Protein AF-A0A9D8QYB2-F1 (afdb_monomer)

Foldseek 3Di:
DDDDDDPLSVLLVVLVVLLVVLVVLLVVLVVLLVVLVVLLVVLVVCLVVDDPVVNVVSVVSNVVSVVSNVVSVVSSVVSVVSSVVSVVVNVVSVCVVPVVPPD

Sequence (103 aa):
MAKNPTIFDQAIYNLGEKINERQHKIDVLKRANAELREEVDSTNRSMDRMSWNDRVDAKNDIRDAETKIRINDEYIEQYTNEIKQFEQEIQEHMKLKDPSNDR

Secondary structure (DSSP, 8-state):
-PPPPPHHHHHHHHHHHHHHHHHHHHHHHHHHHHHHHHHHHHHHHHGGGS-HHHHHHHHHHHHHHHHHHHHHHHHHHHHHHHHHHHHHHHHHHHHHH-GGG--

pLDDT: mean 90.27, std 14.57, range [37.5, 98.62]

Radius of gyration: 22.73 Å; Cα contacts (8 Å, |Δi|>4): 50; chains: 1; bounding box: 57×30×60 Å

Structure (mmCIF, N/CA/C/O backbone):
data_AF-A0A9D8QYB2-F1
#
_entry.id   AF-A0A9D8QYB2-F1
#
loop_
_atom_site.group_PDB
_atom_site.id
_atom_site.type_symbol
_atom_site.label_atom_id
_atom_site.label_alt_id
_atom_site.label_comp_id
_atom_site.label_asym_id
_atom_site.label_entity_id
_atom_site.label_seq_id
_atom_site.pdbx_PDB_ins_code
_atom_site.Cartn_x
_atom_site.Cartn_y
_atom_site.Cartn_z
_atom_site.occupancy
_atom_site.B_iso_or_equiv
_atom_site.auth_seq_id
_atom_site.auth_comp_id
_atom_site.auth_asym_id
_atom_site.auth_atom_id
_atom_site.pdbx_PDB_model_num
ATOM 1 N N . MET A 1 1 ? -36.492 11.509 21.998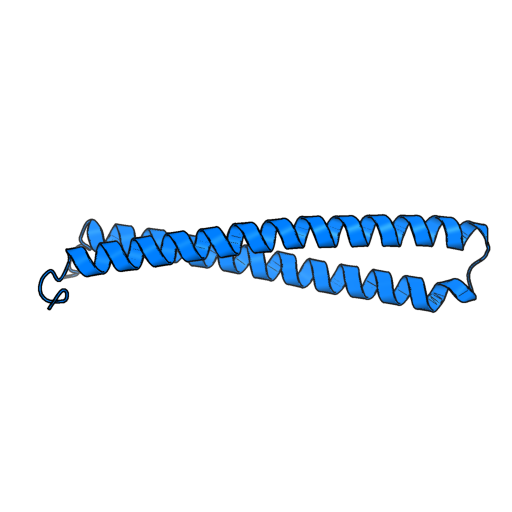 1.00 37.50 1 MET A N 1
ATOM 2 C CA . MET A 1 1 ? -35.345 11.804 22.883 1.00 37.50 1 MET A CA 1
ATOM 3 C C . MET A 1 1 ? -34.171 10.976 22.390 1.00 37.50 1 MET A C 1
ATOM 5 O O . MET A 1 1 ? -34.261 9.755 22.448 1.00 37.50 1 MET A O 1
ATOM 9 N N . ALA A 1 2 ? -33.142 11.599 21.813 1.00 42.53 2 ALA A N 1
ATOM 10 C CA . ALA A 1 2 ? -31.924 10.879 21.448 1.00 42.53 2 ALA A CA 1
ATOM 11 C C . ALA A 1 2 ? -31.203 10.484 22.745 1.00 42.53 2 ALA A C 1
ATOM 13 O O . ALA A 1 2 ? -31.006 11.329 23.617 1.00 42.53 2 ALA A O 1
ATOM 14 N N . LYS A 1 3 ? -30.888 9.197 22.918 1.00 52.28 3 LYS A N 1
ATOM 15 C CA . LYS A 1 3 ? -30.042 8.751 24.031 1.00 52.28 3 LYS A CA 1
ATOM 16 C C . LYS A 1 3 ? -28.645 9.325 23.788 1.00 52.28 3 LYS A C 1
ATOM 18 O O . LYS A 1 3 ? -28.096 9.101 22.713 1.00 52.28 3 LYS A O 1
ATOM 23 N N . ASN A 1 4 ? -28.097 10.069 24.750 1.00 57.28 4 ASN A N 1
ATOM 24 C CA . ASN A 1 4 ? -26.708 10.516 24.667 1.00 57.28 4 ASN A CA 1
ATOM 25 C C . ASN A 1 4 ? -25.801 9.277 24.605 1.00 57.28 4 ASN A C 1
ATOM 27 O O . ASN A 1 4 ? -25.969 8.389 25.449 1.00 57.28 4 ASN A O 1
ATOM 31 N N . PRO A 1 5 ? -24.886 9.188 23.623 1.00 63.09 5 PRO A N 1
ATOM 32 C CA . PRO A 1 5 ? -23.950 8.078 23.543 1.00 63.09 5 PRO A CA 1
ATOM 33 C C . PRO A 1 5 ? -23.120 8.027 24.824 1.00 63.09 5 PRO A C 1
ATOM 35 O O . PRO A 1 5 ? -22.726 9.060 25.374 1.00 63.09 5 PRO A O 1
ATOM 38 N N . THR A 1 6 ? -22.893 6.820 25.335 1.00 79.44 6 THR A N 1
ATOM 39 C CA . THR A 1 6 ? -22.023 6.655 26.501 1.00 79.44 6 THR A CA 1
ATOM 40 C C . THR A 1 6 ? -20.575 6.963 26.114 1.00 79.44 6 THR A C 1
ATOM 42 O O . THR A 1 6 ? -20.212 6.910 24.939 1.00 79.44 6 THR A O 1
ATOM 45 N N . ILE A 1 7 ? -19.717 7.243 27.103 1.00 78.69 7 ILE A N 1
ATOM 46 C CA . ILE A 1 7 ? -18.268 7.411 26.875 1.00 78.69 7 ILE A CA 1
ATOM 47 C C . ILE A 1 7 ? -17.688 6.192 26.125 1.00 78.69 7 ILE A C 1
ATOM 49 O O . ILE A 1 7 ? -16.834 6.354 25.258 1.00 78.69 7 ILE A O 1
ATOM 53 N N . PHE A 1 8 ? -18.210 4.989 26.394 1.00 75.38 8 PHE A N 1
ATOM 54 C CA . PHE A 1 8 ? -17.848 3.757 25.688 1.00 75.38 8 PHE A CA 1
ATOM 55 C C . PHE A 1 8 ? -18.280 3.759 24.218 1.00 75.38 8 PHE A C 1
ATOM 57 O O . PHE A 1 8 ? -17.480 3.422 23.348 1.00 75.38 8 PHE A O 1
ATOM 64 N N . ASP A 1 9 ? -19.518 4.167 23.925 1.00 81.50 9 ASP A N 1
ATOM 65 C CA . ASP A 1 9 ? -20.009 4.233 22.542 1.00 81.50 9 ASP A CA 1
ATOM 66 C C . ASP A 1 9 ? -19.214 5.271 21.727 1.00 81.50 9 ASP A C 1
ATOM 68 O O . ASP A 1 9 ? -18.917 5.044 20.555 1.00 81.50 9 ASP A O 1
ATOM 72 N N . GLN A 1 10 ? -18.792 6.372 22.363 1.00 87.44 10 GLN A N 1
ATOM 73 C CA . GLN A 1 10 ? -17.928 7.374 21.736 1.00 87.44 10 GLN A CA 1
ATOM 74 C C . GLN A 1 10 ? -16.510 6.845 21.468 1.00 87.44 10 GLN A C 1
ATOM 76 O O . GLN A 1 10 ? -15.932 7.159 20.429 1.00 87.44 10 GLN A O 1
ATOM 81 N N . ALA A 1 11 ? -15.941 6.044 22.375 1.00 88.06 11 ALA A N 1
ATOM 82 C CA . ALA A 1 11 ? -14.620 5.442 22.185 1.00 88.06 11 ALA A CA 1
ATOM 83 C C . ALA A 1 11 ? -14.609 4.463 20.999 1.00 88.06 11 ALA A C 1
ATOM 85 O O . ALA A 1 11 ? -13.751 4.577 20.124 1.00 88.06 11 ALA A O 1
ATOM 86 N N . ILE A 1 12 ? -15.607 3.575 20.920 1.00 89.94 12 ILE A N 1
ATOM 87 C CA . ILE A 1 12 ? -15.767 2.632 19.801 1.00 89.94 12 ILE A CA 1
ATOM 88 C C . ILE A 1 12 ? -15.960 3.388 18.482 1.00 89.94 12 ILE A C 1
ATOM 90 O O . ILE A 1 12 ? -15.314 3.057 17.490 1.00 89.94 12 ILE A O 1
ATOM 94 N N . TYR A 1 13 ? -16.794 4.434 18.473 1.00 91.12 13 TYR A N 1
ATOM 95 C CA . TYR A 1 13 ? -16.983 5.279 17.292 1.00 91.12 13 TYR A CA 1
ATOM 96 C C . TYR A 1 13 ? -15.663 5.906 16.819 1.00 91.12 13 TYR A C 1
ATOM 98 O O . TYR A 1 13 ? -15.314 5.809 15.645 1.00 91.12 13 TYR A O 1
ATOM 106 N N . ASN A 1 14 ? -14.886 6.492 17.737 1.00 94.06 14 ASN A N 1
ATOM 107 C CA . ASN A 1 14 ? -13.606 7.121 17.406 1.00 94.06 14 ASN A CA 1
ATOM 108 C C . ASN A 1 14 ? -12.581 6.117 16.850 1.00 94.06 14 ASN A C 1
ATOM 110 O O . ASN A 1 14 ? -11.802 6.466 15.965 1.00 94.06 14 ASN A O 1
ATOM 114 N N . LEU A 1 15 ? -12.558 4.883 17.366 1.00 95.12 15 LEU A N 1
ATOM 115 C CA . LEU A 1 15 ? -11.703 3.814 16.841 1.00 95.12 15 LEU A CA 1
ATOM 116 C C . LEU A 1 15 ? -12.158 3.366 15.446 1.00 95.12 15 LEU A C 1
ATOM 118 O O . LEU A 1 15 ? -11.319 3.203 14.563 1.00 95.12 15 LEU A O 1
ATOM 122 N N . GLY A 1 16 ? -13.470 3.262 15.214 1.00 95.69 16 GLY A N 1
ATOM 123 C CA . GLY A 1 16 ? -14.034 2.983 13.890 1.00 95.69 16 GLY A CA 1
ATOM 124 C C . GLY A 1 16 ? -13.637 4.029 12.842 1.00 95.69 16 GLY A C 1
ATOM 125 O O . GLY A 1 16 ? -13.204 3.675 11.747 1.00 95.69 16 GLY A O 1
ATOM 126 N N . GLU A 1 17 ? -13.680 5.315 13.197 1.00 97.69 17 GLU A N 1
ATOM 127 C CA . GLU A 1 17 ? -13.226 6.399 12.314 1.00 97.69 17 GLU A CA 1
ATOM 128 C C . GLU A 1 17 ? -11.730 6.291 11.982 1.00 97.69 17 GLU A C 1
ATOM 130 O O . GLU A 1 17 ? -11.334 6.465 10.827 1.00 97.69 17 GLU A O 1
ATOM 135 N N . LYS A 1 18 ? -10.887 5.935 12.962 1.00 97.62 18 LYS A N 1
ATOM 136 C CA . LYS A 1 18 ? -9.454 5.695 12.722 1.00 97.62 18 LYS A CA 1
ATOM 137 C C . LYS A 1 18 ? -9.218 4.508 11.789 1.00 97.62 18 LYS A C 1
ATOM 139 O O . LYS A 1 18 ? -8.361 4.604 10.912 1.00 97.62 18 LYS A O 1
ATOM 144 N N . ILE A 1 19 ? -9.969 3.415 11.946 1.00 98.12 19 ILE A N 1
ATOM 145 C CA . ILE A 1 19 ? -9.900 2.257 11.040 1.00 98.12 19 ILE A CA 1
ATOM 146 C C . ILE A 1 19 ? -10.236 2.692 9.612 1.00 98.12 19 ILE A C 1
ATOM 148 O O . ILE A 1 19 ? -9.455 2.424 8.698 1.00 98.12 19 ILE A O 1
ATOM 152 N N . ASN A 1 20 ? -11.333 3.430 9.424 1.00 98.06 20 ASN A N 1
ATOM 153 C CA . ASN A 1 20 ? -11.737 3.944 8.113 1.00 98.06 20 ASN A CA 1
ATOM 154 C C . ASN A 1 20 ? -10.656 4.843 7.491 1.00 98.06 20 ASN A C 1
ATOM 156 O O . ASN A 1 20 ? -10.332 4.705 6.310 1.00 98.06 20 ASN A O 1
ATOM 160 N N . GLU A 1 21 ? -10.047 5.730 8.284 1.00 98.31 21 GLU A N 1
ATOM 161 C CA . GLU A 1 21 ? -8.957 6.598 7.829 1.00 98.31 21 GLU A CA 1
ATOM 162 C C . GLU A 1 21 ? -7.731 5.787 7.368 1.00 98.31 21 GLU A C 1
ATOM 164 O O . GLU A 1 21 ? -7.136 6.080 6.325 1.00 98.31 21 GLU A O 1
ATOM 169 N N . ARG A 1 22 ? -7.339 4.756 8.128 1.00 98.25 22 ARG A N 1
ATOM 170 C CA . ARG A 1 22 ? -6.210 3.881 7.774 1.00 98.25 22 ARG A CA 1
ATOM 171 C C . ARG A 1 22 ? -6.507 3.026 6.552 1.00 98.25 22 ARG A C 1
ATOM 173 O O . ARG A 1 22 ? -5.651 2.932 5.674 1.00 98.25 22 ARG A O 1
ATOM 180 N N . GLN A 1 23 ? -7.720 2.492 6.440 1.00 98.50 23 GLN A N 1
ATOM 181 C CA . GLN A 1 23 ? -8.146 1.729 5.270 1.00 98.50 23 GLN A CA 1
ATOM 182 C C . GLN A 1 23 ? -8.103 2.592 4.006 1.00 98.50 23 GLN A C 1
ATOM 184 O O . GLN A 1 23 ? -7.548 2.177 2.990 1.00 98.50 23 GLN A O 1
ATOM 189 N N . HIS A 1 24 ? -8.586 3.834 4.089 1.00 98.44 24 HIS A N 1
ATOM 190 C CA . HIS A 1 24 ? -8.513 4.772 2.974 1.00 98.44 24 HIS A CA 1
ATOM 191 C C . HIS A 1 24 ? -7.065 5.036 2.527 1.00 98.44 24 HIS A C 1
ATOM 193 O O . HIS A 1 24 ? -6.772 5.024 1.329 1.00 98.44 24 HIS A O 1
ATOM 199 N N . LYS A 1 25 ? -6.138 5.231 3.475 1.00 98.31 25 LYS A N 1
ATOM 200 C CA . LYS A 1 25 ? -4.708 5.412 3.172 1.00 98.31 25 LYS A CA 1
ATOM 201 C C . LYS A 1 25 ? -4.101 4.178 2.500 1.00 98.31 25 LYS A C 1
ATOM 203 O O . LYS A 1 25 ? -3.378 4.331 1.518 1.00 98.31 25 LYS A O 1
ATOM 208 N N . ILE A 1 26 ? -4.430 2.974 2.973 1.00 98.62 26 ILE A N 1
ATOM 209 C CA . ILE A 1 26 ? -4.012 1.715 2.336 1.00 98.62 26 ILE A CA 1
ATOM 210 C C . ILE A 1 26 ? -4.497 1.657 0.883 1.00 98.62 26 ILE A C 1
ATOM 212 O O . ILE A 1 26 ? -3.714 1.328 -0.007 1.00 98.62 26 ILE A O 1
ATOM 216 N N . ASP A 1 27 ? -5.756 2.004 0.620 1.00 98.50 27 ASP A N 1
ATOM 217 C CA . ASP A 1 27 ? -6.323 1.950 -0.732 1.00 98.50 27 ASP A CA 1
ATOM 218 C C . ASP A 1 27 ? -5.650 2.954 -1.682 1.00 98.50 27 ASP A C 1
ATOM 220 O O . ASP A 1 27 ? -5.416 2.654 -2.855 1.00 98.50 27 ASP A O 1
ATOM 224 N N . VAL A 1 28 ? -5.295 4.143 -1.183 1.00 98.56 28 VAL A N 1
ATOM 225 C CA . VAL A 1 28 ? -4.507 5.133 -1.934 1.00 98.56 28 VAL A CA 1
ATOM 226 C C . VAL A 1 28 ? -3.119 4.585 -2.275 1.00 98.56 28 VAL A C 1
ATOM 228 O O . VAL A 1 28 ? 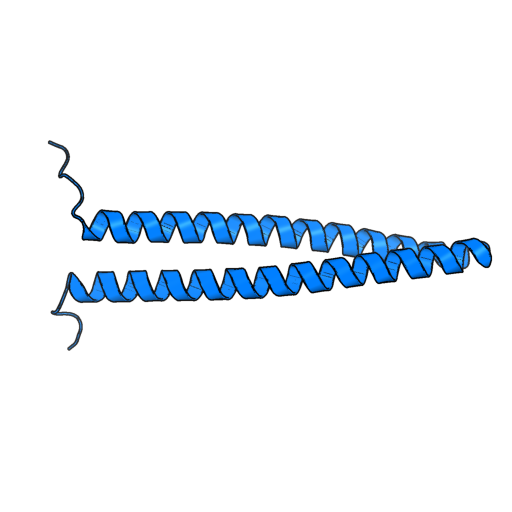-2.732 4.627 -3.442 1.00 98.56 28 VAL A O 1
ATOM 231 N N . LEU A 1 29 ? -2.403 4.016 -1.301 1.00 98.56 29 LEU A N 1
ATOM 232 C CA . LEU A 1 29 ? -1.068 3.446 -1.519 1.00 98.56 29 LEU A CA 1
ATOM 233 C C . LEU A 1 29 ? -1.097 2.251 -2.482 1.00 98.56 29 LEU A C 1
ATOM 235 O O . LEU A 1 29 ? -0.239 2.144 -3.354 1.00 98.56 29 LEU A O 1
ATOM 239 N N . LYS A 1 30 ? -2.113 1.384 -2.391 1.00 98.50 30 LYS A N 1
ATOM 240 C CA . LYS A 1 30 ? -2.287 0.254 -3.318 1.00 98.50 30 LYS A CA 1
ATOM 241 C C . LYS A 1 30 ? -2.513 0.711 -4.756 1.00 98.50 30 LYS A C 1
ATOM 243 O O . LYS A 1 30 ? -1.959 0.102 -5.668 1.00 98.50 30 LYS A O 1
ATOM 248 N N . ARG A 1 31 ? -3.295 1.776 -4.965 1.00 98.62 31 ARG A N 1
ATOM 249 C CA . ARG A 1 31 ? -3.473 2.375 -6.299 1.00 98.62 31 ARG A CA 1
ATOM 250 C C . ARG A 1 31 ? -2.170 2.966 -6.827 1.00 98.62 31 ARG A C 1
ATOM 252 O O . ARG A 1 31 ? -1.785 2.628 -7.939 1.00 98.62 31 ARG A O 1
ATOM 259 N N . ALA A 1 32 ? -1.450 3.729 -6.005 1.00 98.44 32 ALA A N 1
ATOM 260 C CA . ALA A 1 32 ? -0.139 4.258 -6.380 1.00 98.44 32 ALA A CA 1
ATOM 261 C C . ALA A 1 32 ? 0.857 3.137 -6.742 1.00 98.44 32 ALA A C 1
ATOM 263 O O . ALA A 1 32 ? 1.585 3.243 -7.724 1.00 98.44 32 ALA A O 1
ATOM 264 N N . ASN A 1 33 ? 0.852 2.021 -6.005 1.00 98.62 33 ASN A N 1
ATOM 265 C CA . ASN A 1 33 ? 1.685 0.860 -6.329 1.00 98.62 33 ASN A CA 1
ATOM 266 C C . ASN A 1 33 ? 1.275 0.180 -7.638 1.00 98.62 33 ASN A C 1
ATOM 268 O O . ASN A 1 33 ? 2.146 -0.316 -8.347 1.00 98.62 33 ASN A O 1
ATOM 272 N N . ALA A 1 34 ? -0.016 0.141 -7.969 1.00 98.56 34 ALA A N 1
ATOM 273 C CA . ALA A 1 34 ? -0.475 -0.386 -9.251 1.00 98.56 34 ALA A CA 1
ATOM 274 C C . ALA A 1 34 ? 0.016 0.482 -10.422 1.00 98.56 34 ALA A C 1
ATOM 276 O O . ALA A 1 34 ? 0.545 -0.0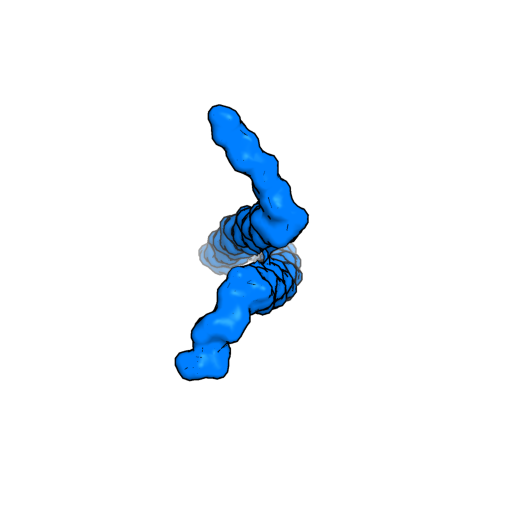61 -11.389 1.00 98.56 34 ALA A O 1
ATOM 277 N N . GLU A 1 35 ? -0.080 1.808 -10.295 1.00 98.50 35 GLU A N 1
ATOM 278 C CA . GLU A 1 35 ? 0.402 2.769 -11.299 1.00 98.50 35 GLU A CA 1
ATOM 279 C C . GLU A 1 35 ? 1.922 2.659 -11.508 1.00 98.50 35 GLU A C 1
ATOM 281 O O . GLU A 1 35 ? 2.384 2.530 -12.640 1.00 98.50 35 GLU A O 1
ATOM 286 N N . LEU A 1 36 ? 2.704 2.606 -10.423 1.00 98.56 36 LEU A N 1
ATOM 287 C CA . LEU A 1 36 ? 4.162 2.433 -10.501 1.00 98.56 36 LEU A CA 1
ATOM 288 C C . LEU A 1 36 ? 4.557 1.096 -11.145 1.00 98.56 36 LEU A C 1
ATOM 290 O O . LEU A 1 36 ? 5.529 1.030 -11.893 1.00 98.56 36 LEU A O 1
ATOM 294 N N . ARG A 1 37 ? 3.815 0.014 -10.875 1.00 98.44 37 ARG A N 1
ATOM 295 C CA . ARG A 1 37 ? 4.064 -1.293 -11.507 1.00 98.44 37 ARG A CA 1
ATOM 296 C C . ARG A 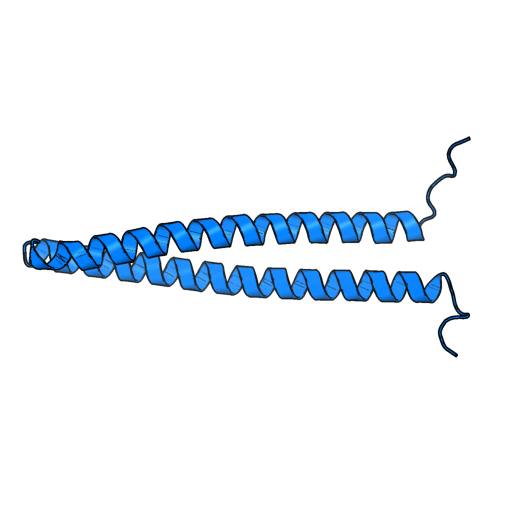1 37 ? 3.768 -1.255 -13.004 1.00 98.44 37 ARG A C 1
ATOM 298 O O . ARG A 1 37 ? 4.535 -1.817 -13.781 1.00 98.44 37 ARG A O 1
ATOM 305 N N . GLU A 1 38 ? 2.703 -0.571 -13.412 1.00 98.12 38 GLU A N 1
ATOM 306 C CA . GLU A 1 38 ? 2.392 -0.369 -14.829 1.00 98.12 38 GLU A CA 1
ATOM 307 C C . GLU A 1 38 ? 3.482 0.451 -15.538 1.00 98.12 38 GLU A C 1
ATOM 309 O O . GLU A 1 38 ? 3.892 0.095 -16.645 1.00 98.12 38 GLU A O 1
ATOM 314 N N . GLU A 1 39 ? 4.002 1.493 -14.885 1.00 96.94 39 GLU A N 1
ATOM 315 C CA . GLU A 1 39 ? 5.133 2.284 -15.378 1.00 96.94 39 GLU A CA 1
ATOM 316 C C . GLU A 1 39 ? 6.388 1.417 -15.563 1.00 96.94 39 GLU A C 1
ATOM 318 O O . GLU A 1 39 ? 6.975 1.410 -16.647 1.00 96.94 39 GLU A O 1
ATOM 323 N N . VAL A 1 40 ? 6.755 0.617 -14.556 1.00 98.06 40 VAL A N 1
ATOM 324 C CA . VAL A 1 40 ? 7.890 -0.321 -14.633 1.00 98.06 40 VAL A CA 1
ATOM 325 C C . VAL A 1 40 ? 7.715 -1.308 -15.790 1.00 98.06 40 VAL A C 1
ATOM 327 O O . VAL A 1 40 ? 8.634 -1.498 -16.592 1.00 98.06 40 VAL A O 1
ATOM 330 N N . ASP A 1 41 ? 6.532 -1.908 -15.927 1.00 97.50 41 ASP A N 1
ATOM 331 C CA . ASP A 1 41 ? 6.235 -2.866 -16.994 1.00 97.50 41 ASP A CA 1
ATOM 332 C C . ASP A 1 41 ? 6.239 -2.221 -18.387 1.00 97.50 41 ASP A C 1
ATOM 334 O O . ASP A 1 41 ? 6.621 -2.860 -19.375 1.00 97.50 41 ASP A O 1
ATOM 338 N N . SER A 1 42 ? 5.790 -0.971 -18.497 1.00 96.56 42 SER A N 1
ATOM 339 C CA . SER A 1 42 ? 5.819 -0.193 -19.738 1.00 96.56 42 SER A CA 1
ATOM 340 C C . SER A 1 42 ? 7.258 0.129 -20.147 1.00 96.56 42 SER A C 1
ATOM 342 O O . SER A 1 42 ? 7.676 -0.166 -21.275 1.00 96.56 42 SER A O 1
ATOM 344 N N . THR A 1 43 ? 8.055 0.632 -19.203 1.00 95.88 43 THR A N 1
ATOM 345 C CA . THR A 1 43 ? 9.469 0.956 -19.409 1.00 95.88 43 THR A CA 1
ATOM 346 C C . THR A 1 43 ? 10.250 -0.289 -19.819 1.00 95.88 43 THR A C 1
ATOM 348 O O . THR A 1 43 ? 10.890 -0.278 -20.872 1.00 95.88 43 THR A O 1
ATOM 351 N N . ASN A 1 44 ? 10.091 -1.407 -19.100 1.00 95.94 44 ASN A N 1
ATOM 352 C CA . ASN A 1 44 ? 10.699 -2.698 -19.447 1.00 95.94 44 ASN A CA 1
ATOM 353 C C . ASN A 1 44 ? 10.355 -3.158 -20.873 1.00 95.94 44 ASN A C 1
ATOM 355 O O . ASN A 1 44 ? 11.247 -3.553 -21.623 1.00 95.94 44 ASN A O 1
ATOM 359 N N . ARG A 1 45 ? 9.084 -3.063 -21.289 1.00 95.44 45 ARG A N 1
ATOM 360 C CA . ARG A 1 45 ? 8.647 -3.462 -22.643 1.00 95.44 45 ARG A CA 1
ATOM 361 C C . ARG A 1 45 ? 9.220 -2.588 -23.759 1.00 95.44 45 ARG A C 1
ATOM 363 O O . ARG A 1 45 ? 9.319 -3.040 -24.900 1.00 95.44 45 ARG A O 1
ATOM 370 N N . SER A 1 46 ? 9.568 -1.342 -23.456 1.00 94.75 46 SER A N 1
ATOM 371 C CA . SER A 1 46 ? 10.104 -0.392 -24.436 1.00 94.75 46 SER A CA 1
ATOM 372 C C . SER A 1 46 ? 11.638 -0.381 -24.521 1.00 94.75 46 SER A C 1
ATOM 374 O O . SER A 1 46 ? 12.174 0.082 -25.532 1.00 94.75 46 SER A O 1
ATOM 376 N N . MET A 1 47 ? 12.341 -0.957 -23.533 1.00 91.94 47 MET A N 1
ATOM 377 C CA . MET A 1 47 ? 13.810 -0.935 -23.436 1.00 91.94 47 MET A CA 1
ATOM 378 C C . MET A 1 47 ? 14.528 -1.417 -24.695 1.00 91.94 47 MET A C 1
ATOM 380 O O . MET A 1 47 ? 15.540 -0.839 -25.089 1.00 91.94 47 MET A O 1
ATOM 384 N N . ASP A 1 48 ? 14.019 -2.450 -25.365 1.00 90.25 48 ASP A N 1
ATOM 385 C CA . ASP A 1 48 ? 14.690 -3.015 -26.540 1.00 90.25 48 ASP A CA 1
ATOM 386 C C . ASP A 1 48 ? 14.760 -2.042 -27.726 1.00 90.25 48 ASP A C 1
ATOM 388 O O . ASP A 1 48 ? 15.625 -2.180 -28.592 1.00 90.25 48 ASP A O 1
ATOM 392 N N . ARG A 1 49 ? 13.899 -1.019 -27.746 1.00 92.44 49 ARG A N 1
ATOM 393 C CA . ARG A 1 49 ? 13.856 0.017 -28.791 1.00 92.44 49 ARG A CA 1
ATOM 394 C C . ARG A 1 49 ? 14.636 1.280 -28.421 1.00 92.44 49 ARG A C 1
ATOM 396 O O . ARG A 1 49 ? 14.796 2.154 -29.267 1.00 92.44 49 ARG A O 1
ATOM 403 N N . MET A 1 50 ? 15.106 1.379 -27.179 1.00 95.31 50 MET A N 1
ATOM 404 C CA . MET A 1 50 ? 15.835 2.534 -26.656 1.00 95.31 50 MET A CA 1
ATOM 405 C C . MET A 1 50 ? 17.319 2.485 -27.023 1.00 95.31 50 MET A C 1
ATOM 407 O O . MET A 1 50 ? 17.904 1.400 -27.151 1.00 95.31 50 MET A O 1
ATOM 411 N N . SER A 1 51 ? 17.938 3.665 -27.142 1.00 96.00 51 SER A N 1
ATOM 412 C CA . SER A 1 51 ? 19.393 3.777 -27.262 1.00 96.00 51 SER A CA 1
ATOM 413 C C . SER A 1 51 ? 20.079 3.285 -25.982 1.00 96.00 51 SER A C 1
ATOM 415 O O . SER A 1 51 ? 19.452 3.164 -24.931 1.00 96.00 51 SER A O 1
ATOM 417 N N . TRP A 1 52 ? 21.378 2.980 -26.043 1.00 92.50 52 TRP A N 1
ATOM 418 C CA . TRP A 1 52 ? 22.097 2.493 -24.860 1.00 92.50 52 TRP A CA 1
ATOM 419 C C . TRP A 1 52 ? 22.052 3.488 -23.688 1.00 92.50 52 TRP A C 1
ATOM 421 O O . TRP A 1 52 ? 21.848 3.056 -22.558 1.00 92.50 52 TRP A O 1
ATOM 431 N N . ASN A 1 53 ? 22.178 4.794 -23.959 1.00 93.50 53 ASN A N 1
ATOM 432 C CA . ASN A 1 53 ? 22.093 5.832 -22.926 1.00 93.50 53 ASN A CA 1
ATOM 433 C C . ASN A 1 53 ? 20.693 5.868 -22.297 1.00 93.50 53 ASN A C 1
ATOM 435 O O . ASN A 1 53 ? 20.574 5.765 -21.081 1.00 93.50 53 ASN A O 1
ATOM 439 N N . ASP A 1 54 ? 19.639 5.887 -23.118 1.00 93.81 54 ASP A N 1
ATOM 440 C CA . ASP A 1 54 ? 18.256 5.929 -22.620 1.00 93.81 54 ASP A CA 1
ATOM 441 C C . ASP A 1 54 ? 17.905 4.674 -21.800 1.00 93.81 54 ASP A C 1
ATOM 443 O O . ASP A 1 54 ? 17.129 4.739 -20.853 1.00 93.81 54 ASP A O 1
AT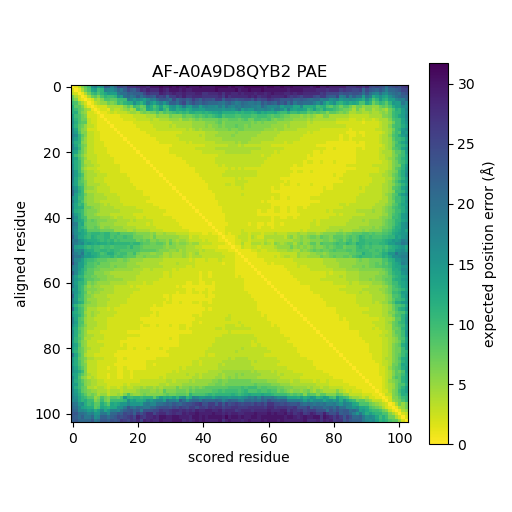OM 447 N N . ARG A 1 55 ? 18.509 3.516 -22.113 1.00 93.56 55 ARG A N 1
ATOM 448 C CA . ARG A 1 55 ? 18.349 2.291 -21.308 1.00 93.56 55 ARG A CA 1
ATOM 449 C C . ARG A 1 55 ? 18.968 2.411 -19.919 1.00 93.56 55 ARG A C 1
ATOM 451 O O . ARG A 1 55 ? 18.504 1.738 -19.000 1.00 93.56 55 ARG A O 1
ATOM 458 N N . VAL A 1 56 ? 20.049 3.176 -19.766 1.00 95.00 56 VAL A N 1
ATOM 459 C CA . VAL A 1 56 ? 20.665 3.410 -18.453 1.00 95.00 56 VAL A CA 1
ATOM 460 C C . VAL A 1 56 ? 19.742 4.278 -17.604 1.00 95.00 56 VAL A C 1
ATOM 462 O O . VAL A 1 56 ? 19.480 3.916 -16.458 1.00 95.00 56 VAL A O 1
ATOM 465 N N . ASP A 1 57 ? 19.192 5.345 -18.181 1.00 95.38 57 ASP A N 1
ATOM 466 C CA . ASP A 1 57 ? 18.240 6.226 -17.495 1.00 95.38 57 ASP A CA 1
ATOM 467 C C . ASP A 1 57 ? 16.952 5.476 -17.133 1.00 95.38 57 ASP A C 1
ATOM 469 O O . ASP A 1 57 ? 16.575 5.436 -15.965 1.00 95.38 57 ASP A O 1
ATOM 473 N N . ALA A 1 58 ? 16.382 4.722 -18.078 1.00 95.81 58 ALA A N 1
ATOM 474 C CA . ALA A 1 58 ? 15.219 3.869 -17.839 1.00 95.81 58 ALA A CA 1
ATOM 475 C C . ALA A 1 58 ? 15.436 2.863 -16.693 1.00 95.81 58 ALA A C 1
ATOM 477 O O . ALA A 1 58 ? 14.522 2.581 -15.924 1.00 95.81 58 ALA A O 1
ATOM 478 N N . LYS A 1 59 ? 16.649 2.314 -16.535 1.00 96.62 59 LYS A N 1
ATOM 479 C CA . LYS A 1 59 ? 16.969 1.428 -15.401 1.00 96.62 59 LYS A CA 1
ATOM 480 C C . LYS A 1 59 ? 17.008 2.163 -14.065 1.00 96.62 59 LYS A C 1
ATOM 482 O O . LYS A 1 59 ? 16.661 1.564 -13.047 1.00 96.62 59 LYS A O 1
ATOM 487 N N . ASN A 1 60 ? 17.449 3.419 -14.049 1.00 96.25 60 ASN A N 1
ATOM 488 C CA . ASN A 1 60 ? 17.392 4.237 -12.841 1.00 96.25 60 ASN A CA 1
ATOM 489 C C . ASN A 1 60 ? 15.935 4.535 -12.472 1.00 96.25 60 ASN A C 1
ATOM 491 O O . ASN A 1 60 ? 15.571 4.350 -11.313 1.00 96.25 60 ASN A O 1
ATOM 495 N N . ASP A 1 61 ? 15.099 4.866 -13.458 1.00 96.25 61 ASP A N 1
ATOM 496 C CA . ASP A 1 61 ? 13.675 5.137 -13.245 1.00 96.25 61 ASP A CA 1
ATOM 497 C C . ASP A 1 61 ? 12.936 3.918 -12.676 1.00 96.25 61 ASP A C 1
ATOM 499 O O . ASP A 1 61 ? 12.205 4.059 -11.692 1.00 96.25 61 ASP A O 1
ATOM 503 N N . ILE A 1 62 ? 13.170 2.700 -13.201 1.00 98.00 62 ILE A N 1
ATOM 504 C CA . ILE A 1 62 ? 12.513 1.514 -12.614 1.00 98.00 62 ILE A CA 1
ATOM 505 C C . ILE A 1 62 ? 13.004 1.255 -11.197 1.00 98.00 62 ILE A C 1
ATOM 507 O O . ILE A 1 62 ? 12.196 0.918 -10.340 1.00 98.00 62 ILE A O 1
ATOM 511 N N . ARG A 1 63 ? 14.298 1.448 -10.913 1.00 98.19 63 ARG A N 1
ATOM 512 C CA . ARG A 1 63 ? 14.836 1.244 -9.562 1.00 98.19 63 ARG A CA 1
ATOM 513 C C . ARG A 1 63 ? 14.208 2.221 -8.567 1.00 98.19 63 ARG A C 1
ATOM 515 O O . ARG A 1 63 ? 13.912 1.850 -7.427 1.00 98.19 63 ARG A O 1
ATOM 522 N N . ASP A 1 64 ? 14.000 3.464 -8.983 1.00 98.12 64 ASP A N 1
ATOM 523 C CA . ASP A 1 64 ? 13.364 4.483 -8.155 1.00 98.12 64 ASP A CA 1
ATOM 524 C C . ASP A 1 64 ? 11.872 4.169 -7.947 1.00 98.12 64 ASP A C 1
ATOM 526 O O . ASP A 1 64 ? 11.370 4.285 -6.824 1.00 98.12 64 ASP A O 1
ATOM 530 N N . ALA A 1 65 ? 11.171 3.696 -8.983 1.00 98.06 65 ALA A N 1
ATOM 531 C CA . ALA A 1 65 ? 9.792 3.217 -8.880 1.00 98.06 65 ALA A CA 1
ATOM 532 C C . ALA A 1 65 ? 9.665 1.994 -7.950 1.00 98.06 65 ALA A C 1
ATOM 534 O O . ALA A 1 65 ? 8.826 1.991 -7.050 1.00 98.06 65 ALA A O 1
ATOM 535 N N . GLU A 1 66 ? 10.540 0.994 -8.085 1.00 98.12 66 GLU A N 1
ATOM 536 C CA . GLU A 1 66 ? 10.607 -0.184 -7.208 1.00 98.12 66 GLU A CA 1
ATOM 537 C C . GLU A 1 66 ? 10.888 0.205 -5.751 1.00 98.12 66 GLU A C 1
ATOM 539 O O . GLU A 1 66 ? 10.283 -0.337 -4.821 1.00 98.12 66 GLU A O 1
ATOM 544 N N . THR A 1 67 ? 11.758 1.194 -5.534 1.00 98.50 67 THR A N 1
ATOM 545 C CA . THR A 1 67 ? 12.037 1.728 -4.196 1.00 98.50 67 THR A CA 1
ATOM 546 C C . THR A 1 67 ? 10.794 2.376 -3.587 1.00 98.50 67 THR A C 1
ATOM 548 O O . THR A 1 67 ? 10.489 2.123 -2.420 1.00 98.50 67 THR A O 1
ATOM 551 N N . LYS A 1 68 ? 10.048 3.170 -4.365 1.00 98.44 68 LYS A N 1
ATOM 552 C CA . LYS A 1 68 ? 8.779 3.768 -3.920 1.00 98.44 68 LYS A CA 1
ATOM 553 C C . LYS A 1 68 ? 7.726 2.704 -3.612 1.00 98.44 68 LYS A C 1
ATOM 555 O O . LYS A 1 68 ? 7.067 2.810 -2.582 1.00 98.44 68 LYS A O 1
ATOM 560 N N . ILE A 1 69 ? 7.608 1.666 -4.446 1.00 98.50 69 ILE A N 1
ATOM 561 C CA . ILE A 1 69 ? 6.694 0.537 -4.205 1.00 98.50 69 ILE A CA 1
ATOM 562 C C . ILE A 1 69 ? 7.003 -0.113 -2.857 1.00 98.50 69 ILE A C 1
ATOM 564 O O . ILE A 1 69 ? 6.093 -0.289 -2.049 1.00 98.50 69 ILE A O 1
ATOM 568 N N . ARG A 1 70 ? 8.282 -0.401 -2.582 1.00 98.62 70 ARG A N 1
ATOM 569 C CA . ARG A 1 70 ? 8.708 -0.996 -1.309 1.00 98.62 70 ARG A CA 1
ATOM 570 C C . ARG A 1 70 ? 8.343 -0.117 -0.111 1.00 98.62 70 ARG A C 1
ATOM 572 O O . ARG A 1 70 ? 7.789 -0.622 0.856 1.00 98.62 70 ARG A O 1
ATOM 579 N N . ILE A 1 71 ? 8.610 1.186 -0.187 1.00 98.56 71 ILE A N 1
ATOM 580 C CA . ILE A 1 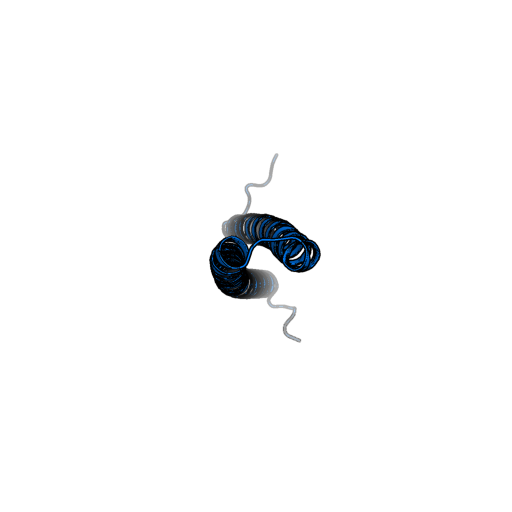71 ? 8.257 2.137 0.882 1.00 98.56 71 ILE A CA 1
ATOM 581 C C . ILE A 1 71 ? 6.737 2.163 1.107 1.00 98.56 71 ILE A C 1
ATOM 583 O O . ILE A 1 71 ? 6.269 2.137 2.242 1.00 98.56 71 ILE A O 1
ATOM 587 N N . ASN A 1 72 ? 5.948 2.184 0.033 1.00 98.50 72 ASN A N 1
ATOM 588 C CA . ASN A 1 72 ? 4.492 2.139 0.135 1.00 98.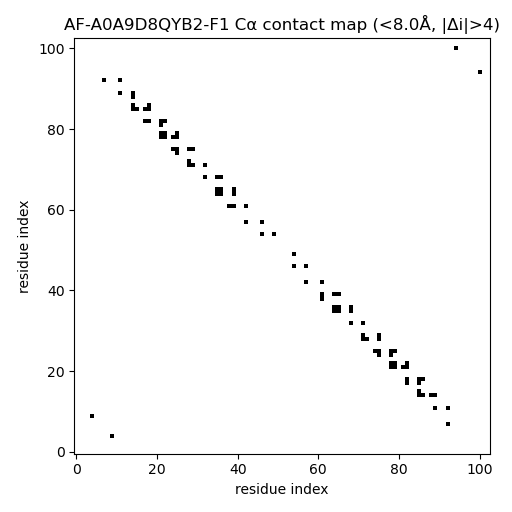50 72 ASN A CA 1
ATOM 589 C C . ASN A 1 72 ? 4.000 0.820 0.752 1.00 98.50 72 ASN A C 1
ATOM 591 O O . ASN A 1 72 ? 3.073 0.850 1.559 1.00 98.50 72 ASN A O 1
ATOM 595 N N . ASP A 1 73 ? 4.614 -0.316 0.406 1.00 98.56 73 ASP A N 1
ATOM 596 C CA . ASP A 1 73 ? 4.288 -1.623 0.989 1.00 98.56 73 ASP A CA 1
ATOM 597 C C . ASP A 1 73 ? 4.607 -1.662 2.500 1.00 98.56 73 ASP A C 1
ATOM 599 O O . ASP A 1 73 ? 3.787 -2.156 3.276 1.00 98.56 73 ASP A O 1
ATOM 603 N N . GLU A 1 74 ? 5.717 -1.053 2.942 1.00 98.62 74 GLU A N 1
ATOM 604 C CA . GLU A 1 74 ? 6.055 -0.883 4.369 1.00 98.62 74 GLU A CA 1
ATOM 605 C C . GLU A 1 74 ? 4.978 -0.061 5.112 1.00 98.62 74 GLU A C 1
ATOM 607 O O . GLU A 1 74 ? 4.527 -0.441 6.197 1.00 98.62 74 GLU A O 1
ATOM 612 N N . TYR A 1 75 ? 4.485 1.028 4.510 1.00 98.44 75 TYR A N 1
ATOM 613 C CA . TYR A 1 75 ? 3.385 1.811 5.087 1.00 98.44 75 TYR A CA 1
ATOM 614 C C . TYR A 1 75 ? 2.044 1.066 5.086 1.00 98.44 75 TYR A C 1
ATOM 616 O O . TYR A 1 75 ? 1.276 1.185 6.044 1.00 98.44 75 TYR A O 1
ATOM 624 N N . ILE A 1 76 ? 1.745 0.287 4.041 1.00 98.56 76 ILE A N 1
ATOM 625 C CA . ILE A 1 76 ? 0.545 -0.560 3.995 1.00 98.56 76 ILE A CA 1
ATOM 626 C C . ILE A 1 76 ? 0.581 -1.579 5.136 1.00 98.56 76 ILE A C 1
ATOM 628 O O . ILE A 1 76 ? -0.434 -1.767 5.815 1.00 98.56 76 ILE A O 1
ATOM 632 N N . GLU A 1 77 ? 1.728 -2.218 5.373 1.00 98.62 77 GLU A N 1
ATOM 633 C CA . GLU A 1 77 ? 1.905 -3.152 6.486 1.00 98.62 77 GLU A CA 1
ATOM 634 C C . GLU A 1 77 ? 1.701 -2.453 7.835 1.00 98.62 77 GLU A C 1
ATOM 636 O O . GLU A 1 77 ? 0.924 -2.935 8.665 1.00 98.62 77 GLU A O 1
ATOM 641 N N . GLN A 1 78 ? 2.317 -1.282 8.029 1.00 98.62 78 GLN A N 1
ATOM 642 C CA . GLN A 1 78 ? 2.141 -0.485 9.241 1.00 98.62 78 GLN A CA 1
ATOM 643 C C . GLN A 1 78 ? 0.659 -0.169 9.498 1.00 98.62 78 GLN A C 1
ATOM 645 O O . GLN A 1 78 ? 0.145 -0.469 10.576 1.00 98.62 78 GLN A O 1
ATOM 650 N N . TYR A 1 79 ? -0.053 0.390 8.517 1.00 98.56 79 TYR A N 1
ATOM 651 C CA . TYR A 1 79 ? -1.468 0.740 8.675 1.00 98.56 79 TYR A CA 1
ATOM 652 C C . TYR A 1 79 ? -2.359 -0.484 8.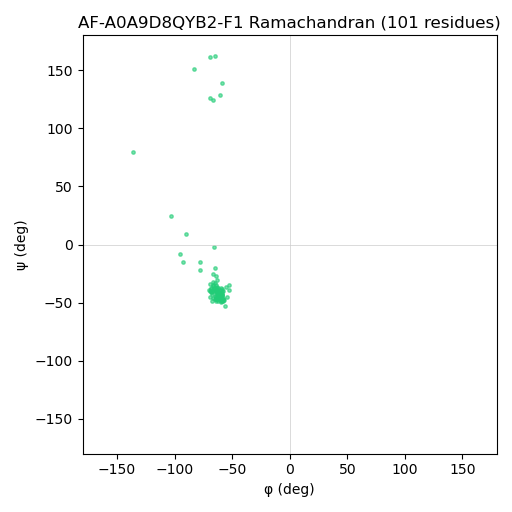874 1.00 98.56 79 TYR A C 1
ATOM 654 O O . TYR A 1 79 ? -3.332 -0.414 9.622 1.00 98.56 79 TYR A O 1
ATOM 662 N N . THR A 1 80 ? -2.014 -1.619 8.265 1.00 98.62 80 THR A N 1
ATOM 663 C CA . THR A 1 80 ? -2.720 -2.886 8.493 1.00 98.62 80 THR A CA 1
ATOM 664 C C . THR A 1 80 ? -2.563 -3.347 9.944 1.00 98.62 80 THR A C 1
ATOM 666 O O . THR A 1 80 ? -3.521 -3.828 10.548 1.00 98.62 80 THR A O 1
ATOM 669 N N . ASN A 1 81 ? -1.374 -3.187 10.528 1.00 98.50 81 ASN A N 1
ATOM 670 C CA . ASN A 1 81 ? -1.135 -3.516 11.932 1.00 98.50 81 ASN A CA 1
ATOM 671 C C . ASN A 1 81 ? -1.847 -2.541 12.883 1.00 98.50 81 ASN A C 1
ATOM 673 O O . ASN A 1 81 ? -2.425 -2.989 13.870 1.00 98.50 81 ASN A O 1
ATOM 677 N N . GLU A 1 82 ? -1.879 -1.245 12.563 1.00 98.25 82 GLU A N 1
ATOM 678 C CA . GLU A 1 82 ? -2.651 -0.249 13.323 1.00 98.25 82 GLU A CA 1
ATOM 679 C C . GLU A 1 82 ? -4.158 -0.561 13.309 1.00 98.25 82 GLU A C 1
ATOM 681 O O . GLU A 1 82 ? -4.801 -0.508 14.354 1.00 98.25 82 GLU A O 1
ATOM 686 N N . ILE A 1 83 ? -4.724 -0.962 12.161 1.00 98.38 83 ILE A N 1
ATOM 687 C CA . ILE A 1 83 ? -6.130 -1.400 12.076 1.00 98.38 83 ILE A CA 1
ATOM 688 C C . ILE A 1 83 ? -6.386 -2.579 13.017 1.00 98.38 83 ILE A C 1
ATOM 690 O O . ILE A 1 83 ? -7.319 -2.519 13.813 1.00 98.38 83 ILE A O 1
ATOM 694 N N . LYS A 1 84 ? -5.532 -3.611 12.990 1.00 98.06 84 LYS A N 1
ATOM 695 C CA . LYS A 1 84 ? -5.673 -4.777 13.880 1.00 98.06 84 LYS A CA 1
ATOM 696 C C . LYS A 1 84 ? -5.635 -4.388 15.358 1.00 98.06 84 LYS A C 1
ATOM 698 O O . LYS A 1 84 ? -6.371 -4.964 16.153 1.00 98.06 84 LYS A O 1
ATOM 703 N N . GLN A 1 85 ? -4.790 -3.426 15.732 1.00 98.00 85 GLN A N 1
ATOM 704 C CA . GLN A 1 85 ? -4.736 -2.908 17.102 1.00 98.00 85 GLN A CA 1
ATOM 705 C C . GLN A 1 85 ? -6.049 -2.214 17.482 1.00 98.00 85 GLN A C 1
ATOM 707 O O . GLN A 1 85 ? -6.628 -2.532 18.517 1.00 98.00 85 GLN A O 1
ATOM 712 N N . PHE A 1 86 ? -6.585 -1.344 16.621 1.00 97.31 86 PHE A N 1
ATOM 713 C CA . PHE A 1 86 ? -7.870 -0.685 16.879 1.00 97.31 86 PHE A CA 1
ATOM 714 C C . PHE A 1 86 ? -9.042 -1.676 16.943 1.00 97.31 86 PHE A C 1
ATOM 716 O O . PHE A 1 86 ? -9.940 -1.513 17.769 1.00 97.31 86 PHE A O 1
ATOM 723 N N . GLU A 1 87 ? -9.037 -2.720 16.112 1.00 96.25 87 GLU A N 1
ATOM 724 C CA . GLU A 1 87 ? -10.034 -3.797 16.164 1.00 96.25 87 GLU A CA 1
ATOM 725 C C . GLU A 1 87 ? -9.974 -4.568 17.491 1.00 96.25 87 GLU A C 1
ATOM 727 O O . GLU A 1 87 ? -11.020 -4.878 18.066 1.00 96.25 87 GLU A O 1
ATOM 732 N N . GLN A 1 88 ? -8.771 -4.839 18.010 1.00 96.00 88 GLN A N 1
ATOM 733 C CA . GLN A 1 88 ? -8.582 -5.456 19.328 1.00 96.00 88 GLN A CA 1
ATOM 734 C C . GLN A 1 88 ? -9.098 -4.552 20.453 1.00 96.00 88 GLN A C 1
ATOM 736 O O . GLN A 1 88 ? -9.865 -5.016 21.296 1.00 96.00 88 GLN A O 1
ATOM 741 N N . GLU A 1 89 ? -8.767 -3.259 20.427 1.00 94.06 89 GLU A N 1
ATOM 742 C CA . GLU A 1 89 ? -9.270 -2.284 21.405 1.00 94.06 89 GLU A CA 1
ATOM 743 C C . GLU A 1 89 ? -10.810 -2.219 21.403 1.00 94.06 89 GLU A C 1
ATOM 745 O O . GLU A 1 89 ? -11.443 -2.211 22.462 1.00 94.06 89 GLU A O 1
ATOM 750 N N . ILE A 1 90 ? -11.449 -2.244 20.224 1.00 93.06 90 ILE A N 1
ATOM 751 C CA . ILE A 1 90 ? -12.917 -2.306 20.115 1.00 93.06 90 ILE A CA 1
ATOM 752 C C . ILE A 1 90 ? -13.462 -3.583 20.769 1.00 93.06 90 ILE A C 1
ATOM 754 O O . ILE A 1 90 ? -14.440 -3.513 21.520 1.00 93.06 90 ILE A O 1
ATOM 758 N N . GLN A 1 91 ? -12.849 -4.743 20.517 1.00 90.44 91 GLN A N 1
ATOM 759 C CA . GLN A 1 91 ? -13.276 -6.010 21.121 1.00 90.44 91 GLN A CA 1
ATOM 760 C C . GLN A 1 91 ? -13.161 -5.986 22.650 1.00 90.44 91 GLN A C 1
ATOM 762 O O . GLN A 1 91 ? -14.071 -6.451 23.339 1.00 90.44 91 GLN A O 1
ATOM 767 N N . GLU A 1 92 ? -12.086 -5.416 23.194 1.00 89.56 92 GLU A N 1
ATOM 768 C CA . GLU A 1 92 ? -11.907 -5.244 24.639 1.00 89.56 92 GLU A CA 1
ATOM 769 C C . GLU A 1 92 ? -12.980 -4.325 25.238 1.00 89.56 92 GLU A C 1
ATOM 771 O O . GLU A 1 92 ? -13.620 -4.679 26.233 1.00 89.56 92 GLU A O 1
ATOM 776 N N . HIS A 1 93 ? -13.264 -3.190 24.591 1.00 85.88 93 HIS A N 1
ATOM 777 C CA . HIS A 1 93 ? -14.348 -2.297 25.002 1.00 85.88 93 HIS A CA 1
ATOM 778 C C . HIS A 1 93 ? -15.722 -2.981 24.972 1.00 85.88 93 HIS A C 1
ATOM 780 O O . HIS A 1 93 ? -16.547 -2.740 25.858 1.00 85.88 93 HIS A O 1
ATOM 786 N N . MET A 1 94 ? -15.972 -3.853 23.991 1.00 82.94 94 MET A N 1
ATOM 787 C CA . MET A 1 94 ? -17.214 -4.624 23.913 1.00 82.94 94 MET A CA 1
ATOM 788 C C . MET A 1 94 ? -17.344 -5.652 25.043 1.00 82.94 94 MET A C 1
ATOM 790 O O . MET A 1 94 ? -18.426 -5.765 25.617 1.00 82.94 94 MET A O 1
ATOM 794 N N . LYS A 1 95 ? -16.261 -6.352 25.409 1.00 83.44 95 LYS A N 1
ATOM 795 C CA . LYS A 1 95 ? -16.261 -7.305 26.537 1.00 83.44 95 LYS A CA 1
ATOM 796 C C . LYS A 1 95 ? -16.571 -6.624 27.870 1.00 83.44 95 LYS A C 1
ATOM 798 O O . LYS A 1 95 ? -17.358 -7.137 28.655 1.00 83.44 95 L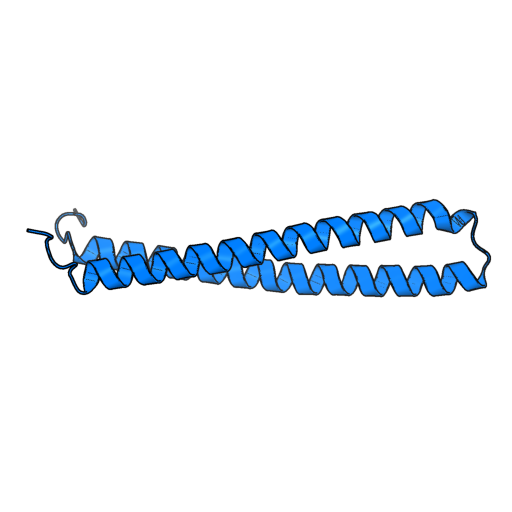YS A O 1
ATOM 803 N N . LEU A 1 96 ? -16.015 -5.434 28.107 1.00 74.00 96 LEU A N 1
ATOM 804 C CA . LEU A 1 96 ? -16.274 -4.666 29.334 1.00 74.00 96 LEU A CA 1
ATOM 805 C C . LEU A 1 96 ? -17.738 -4.215 29.471 1.00 74.00 96 LEU A C 1
ATOM 807 O O . LEU A 1 96 ? -18.218 -4.022 30.589 1.00 74.00 96 LEU A O 1
ATOM 811 N N . LYS A 1 97 ? -18.452 -4.041 28.351 1.00 71.19 97 LYS A N 1
ATOM 812 C CA . LYS A 1 97 ? -19.874 -3.664 28.337 1.00 71.19 97 LYS A CA 1
ATOM 813 C C . LYS A 1 97 ? -20.800 -4.847 28.647 1.00 71.19 97 LYS A C 1
ATOM 815 O O . LYS A 1 97 ? -21.924 -4.615 29.091 1.00 71.19 97 LYS A O 1
ATOM 820 N N . ASP A 1 98 ? -20.335 -6.081 28.448 1.00 64.31 98 ASP A N 1
ATOM 821 C CA . ASP A 1 98 ? -21.085 -7.311 28.719 1.00 64.31 98 ASP A CA 1
ATOM 822 C C . ASP A 1 98 ? -20.211 -8.365 29.437 1.00 64.31 98 ASP A C 1
ATOM 824 O O . ASP A 1 98 ? -19.719 -9.312 28.816 1.00 64.31 98 ASP A O 1
ATOM 828 N N . PRO A 1 99 ? -20.018 -8.235 30.766 1.00 56.25 99 PRO A N 1
ATOM 829 C CA . PRO A 1 99 ? -19.214 -9.172 31.557 1.00 56.25 99 PRO A CA 1
ATOM 830 C C . PRO A 1 99 ? -19.809 -10.593 31.638 1.00 56.25 99 PRO A C 1
ATOM 832 O O . PRO A 1 99 ? -19.210 -11.480 32.243 1.00 56.25 99 PRO A O 1
ATOM 835 N N . SER A 1 100 ? -20.982 -10.833 31.041 1.00 61.59 100 SER A N 1
ATOM 836 C CA . SER A 1 100 ? -21.633 -12.147 30.954 1.00 61.59 100 SER A CA 1
ATOM 837 C C . SER A 1 100 ? -21.023 -13.059 29.881 1.00 61.59 100 SER A C 1
ATOM 839 O O . SER A 1 100 ? -21.311 -14.253 29.882 1.00 61.59 100 SER A O 1
ATOM 841 N N . ASN A 1 101 ? -20.217 -12.507 28.967 1.00 54.34 101 ASN A N 1
ATOM 842 C CA . ASN A 1 101 ? -19.735 -13.179 27.754 1.00 54.34 101 ASN A CA 1
ATOM 843 C C . ASN A 1 101 ? -18.400 -13.943 27.937 1.00 54.34 101 ASN A C 1
ATOM 845 O O . ASN A 1 101 ? -17.807 -14.387 26.960 1.00 54.34 101 ASN A O 1
ATOM 849 N N . ASP A 1 102 ? -17.929 -14.080 29.184 1.00 47.69 102 ASP A N 1
ATOM 850 C CA . ASP A 1 102 ? -16.696 -14.789 29.588 1.00 47.69 102 ASP A CA 1
ATOM 851 C C . ASP A 1 102 ? -16.986 -16.187 30.200 1.00 47.69 102 ASP A C 1
ATOM 853 O O . ASP A 1 102 ? -16.209 -16.708 31.005 1.00 47.69 102 ASP A O 1
ATOM 857 N N . ARG A 1 103 ? -18.130 -16.799 29.857 1.00 39.06 103 ARG A N 1
ATOM 858 C CA . ARG A 1 103 ? -18.542 -18.141 30.314 1.00 39.06 103 ARG A CA 1
ATOM 859 C C . ARG A 1 103 ? -18.690 -19.142 29.180 1.00 39.06 103 ARG A C 1
ATOM 861 O O . ARG A 1 103 ? -19.349 -18.794 28.179 1.00 39.06 103 ARG A O 1
#

Mean predicted aligned error: 6.21 Å

Nearest PDB structures (foldseek):
  5c1f-assembly1_B  TM=7.932E-01  e=2.250E+00  Schizosaccharomyces pombe 972h-
  7aal-assembly1_B  TM=8.010E-01  e=5.659E+00  Homo sapiens
  7o40-assembly1_F  TM=4.364E-01  e=8.949E-01  Synechocystis sp. PCC 6803 substr. Kazusa

Solvent-accessible surface area (backbone atoms only — not comparable to full-atom values): 5668 Å² total; per-residue (Å²): 132,85,78,77,76,49,74,65,57,50,51,46,51,54,41,52,52,50,38,53,54,38,50,52,52,37,54,52,44,53,51,53,39,51,53,43,50,50,50,40,54,51,52,63,74,46,41,88,80,45,54,75,68,56,40,54,52,52,52,51,53,38,52,53,40,53,50,50,39,51,55,44,50,53,51,38,52,51,40,52,50,50,37,52,51,43,53,50,52,43,51,52,55,52,44,72,76,41,78,78,76,84,117